Protein AF-A0A949AIZ1-F1 (afdb_monomer_lite)

Sequence (81 aa):
MPEFPSHLFEQSNLAIEKLKRVEKLIQKLLDVFEQEDAIGWLNTSNQSLEGRTPLKEIMYNGEGIEKIINLLGTIEWGIVT

pLDDT: mean 86.63, std 12.04, range [53.16, 96.5]

Structure (mmCIF, N/CA/C/O backbone):
data_AF-A0A949AIZ1-F1
#
_entry.id   AF-A0A949AIZ1-F1
#
loop_
_atom_site.group_PDB
_atom_site.id
_atom_site.type_symbol
_atom_site.label_atom_id
_atom_site.label_alt_id
_atom_site.label_comp_id
_atom_site.label_asym_id
_atom_site.label_entity_id
_atom_site.label_seq_id
_atom_site.pdbx_PDB_ins_code
_atom_site.Cartn_x
_atom_site.Cartn_y
_atom_site.Cartn_z
_atom_site.occupancy
_atom_site.B_iso_or_equiv
_atom_site.auth_seq_id
_atom_site.auth_comp_id
_atom_site.auth_asym_id
_atom_site.auth_atom_id
_atom_site.pdbx_PDB_model_num
ATOM 1 N N . MET A 1 1 ? 30.590 4.919 -35.126 1.00 53.16 1 MET A N 1
ATOM 2 C CA . MET A 1 1 ? 29.973 5.221 -33.816 1.00 53.16 1 MET A CA 1
ATOM 3 C C . MET A 1 1 ? 29.734 3.890 -33.128 1.00 53.16 1 MET A C 1
ATOM 5 O O . MET A 1 1 ? 29.302 2.985 -33.830 1.00 53.16 1 MET A O 1
ATOM 9 N N . PRO A 1 2 ? 30.068 3.714 -31.841 1.00 53.97 2 PRO A N 1
ATOM 10 C CA . PRO A 1 2 ? 29.722 2.482 -31.148 1.00 53.97 2 PRO A CA 1
ATOM 11 C C . PRO A 1 2 ? 28.200 2.434 -30.978 1.00 53.97 2 PRO A C 1
ATOM 13 O O . PRO A 1 2 ? 27.605 3.375 -30.451 1.00 53.97 2 PRO A O 1
ATOM 16 N N . GLU A 1 3 ? 27.574 1.371 -31.476 1.00 60.53 3 GLU A N 1
ATOM 17 C CA . GLU A 1 3 ? 26.159 1.095 -31.244 1.00 60.53 3 GLU A CA 1
ATOM 18 C C . GLU A 1 3 ? 26.006 0.662 -29.789 1.00 60.53 3 GLU A C 1
ATOM 20 O O . GLU A 1 3 ? 26.428 -0.425 -29.392 1.00 60.53 3 GLU A O 1
ATOM 25 N N . PHE A 1 4 ? 25.472 1.555 -28.959 1.00 63.97 4 PHE A N 1
ATOM 26 C CA . PHE A 1 4 ? 25.142 1.187 -27.594 1.00 63.97 4 PHE A CA 1
ATOM 27 C C . PHE A 1 4 ? 23.998 0.167 -27.612 1.00 63.97 4 PHE A C 1
ATOM 29 O O . PHE A 1 4 ? 23.022 0.364 -28.339 1.00 63.97 4 PHE A O 1
ATOM 36 N N . PRO A 1 5 ? 24.076 -0.902 -26.806 1.00 63.03 5 PRO A N 1
ATOM 37 C CA . PRO A 1 5 ? 23.046 -1.924 -26.808 1.00 63.03 5 PRO A CA 1
ATOM 38 C C . PRO A 1 5 ? 21.695 -1.353 -26.356 1.00 63.03 5 PRO A C 1
ATOM 40 O O . PRO A 1 5 ? 21.564 -0.857 -25.235 1.00 63.03 5 PRO A O 1
ATOM 43 N N . SER A 1 6 ? 20.676 -1.462 -27.209 1.00 62.41 6 SER A N 1
ATOM 44 C CA . SER A 1 6 ? 19.303 -0.994 -26.954 1.00 62.41 6 SER A CA 1
ATOM 45 C C . SER A 1 6 ? 18.700 -1.554 -25.659 1.00 62.41 6 SER A C 1
ATOM 47 O O . SER A 1 6 ? 17.994 -0.843 -24.946 1.00 62.41 6 SER A O 1
ATOM 49 N N . HIS A 1 7 ? 19.060 -2.786 -25.290 1.00 60.66 7 HIS A N 1
ATOM 50 C CA . HIS A 1 7 ? 18.593 -3.436 -24.063 1.00 60.66 7 HIS A CA 1
ATOM 51 C C . HIS A 1 7 ? 19.034 -2.721 -22.770 1.00 60.66 7 HIS A C 1
ATOM 53 O O . HIS A 1 7 ? 18.335 -2.806 -21.764 1.00 60.66 7 HIS A O 1
ATOM 59 N N . LEU A 1 8 ? 20.163 -1.996 -22.774 1.00 60.06 8 LEU A N 1
ATOM 60 C CA . LEU A 1 8 ? 20.619 -1.230 -21.603 1.00 60.06 8 LEU A CA 1
ATOM 61 C C . LEU A 1 8 ? 19.803 0.057 -21.407 1.00 60.06 8 LEU A C 1
ATOM 63 O O . LEU A 1 8 ? 19.556 0.460 -20.272 1.00 60.06 8 LEU A O 1
ATOM 67 N N . PHE A 1 9 ? 19.344 0.675 -22.501 1.00 61.16 9 PHE A N 1
ATOM 68 C CA . PHE A 1 9 ? 18.449 1.837 -22.461 1.00 61.16 9 PHE A CA 1
ATOM 69 C C . PHE A 1 9 ? 17.019 1.461 -22.051 1.00 61.16 9 PHE A C 1
ATOM 71 O O . PHE A 1 9 ? 16.354 2.214 -21.346 1.00 61.16 9 PHE A O 1
ATOM 78 N N . GLU A 1 10 ? 16.530 0.288 -22.449 1.00 63.19 10 GLU A N 1
ATOM 79 C CA . GLU A 1 10 ? 15.211 -0.189 -22.014 1.00 63.19 10 GLU A CA 1
ATOM 80 C C . GLU A 1 10 ? 15.181 -0.531 -20.518 1.00 63.19 10 GLU A C 1
ATOM 82 O O . GLU A 1 10 ? 14.220 -0.190 -19.824 1.00 63.19 10 GLU A O 1
ATOM 87 N N . GLN A 1 11 ? 16.248 -1.144 -19.993 1.00 65.44 11 GLN A N 1
ATOM 88 C CA . GLN A 1 11 ? 16.361 -1.455 -18.565 1.00 65.44 11 GLN A CA 1
ATOM 89 C C . GLN A 1 11 ? 16.409 -0.196 -17.692 1.00 65.44 11 GLN A C 1
ATOM 91 O O . GLN A 1 11 ? 15.771 -0.161 -16.637 1.00 65.44 11 GLN A O 1
ATOM 96 N N . SER A 1 12 ? 17.119 0.850 -18.128 1.00 74.38 12 SER A N 1
ATOM 97 C CA . SER A 1 12 ? 17.157 2.119 -17.398 1.00 74.38 12 SER A CA 1
ATOM 98 C C . SER A 1 12 ? 15.795 2.818 -17.402 1.00 74.38 12 SER A C 1
ATOM 100 O O . SER A 1 12 ? 15.361 3.288 -16.353 1.00 74.38 12 SER A O 1
ATOM 102 N N . ASN A 1 13 ? 15.064 2.794 -18.521 1.00 82.00 13 ASN A N 1
ATOM 103 C CA . ASN A 1 13 ? 13.704 3.336 -18.595 1.00 82.00 13 ASN A CA 1
ATOM 104 C C . ASN A 1 13 ? 12.729 2.599 -17.662 1.00 82.00 13 ASN A C 1
ATOM 106 O O . ASN A 1 13 ? 12.003 3.241 -16.907 1.00 82.00 13 ASN A O 1
ATOM 110 N N . LEU A 1 14 ? 12.749 1.263 -17.641 1.00 82.44 14 LEU A N 1
ATOM 111 C CA . LEU A 1 14 ? 11.924 0.461 -16.724 1.00 82.44 14 LEU A CA 1
ATOM 112 C C . LEU A 1 14 ? 12.230 0.752 -15.249 1.00 82.44 14 LEU A C 1
ATOM 114 O O . LEU A 1 14 ? 11.311 0.865 -14.435 1.00 82.44 14 LEU A O 1
ATOM 118 N N . ALA A 1 15 ? 13.510 0.894 -14.898 1.00 84.88 15 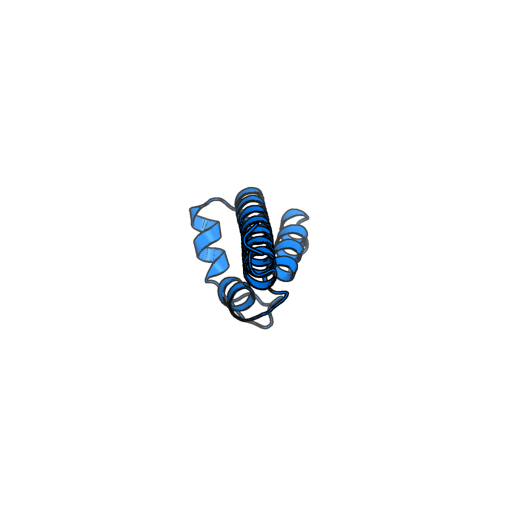ALA A N 1
ATOM 119 C CA . ALA A 1 15 ? 13.920 1.239 -13.541 1.00 84.88 15 ALA A CA 1
ATOM 120 C C . ALA A 1 15 ? 13.438 2.643 -13.137 1.00 84.88 15 ALA A C 1
ATOM 122 O O . ALA A 1 15 ? 12.907 2.812 -12.038 1.00 84.88 15 A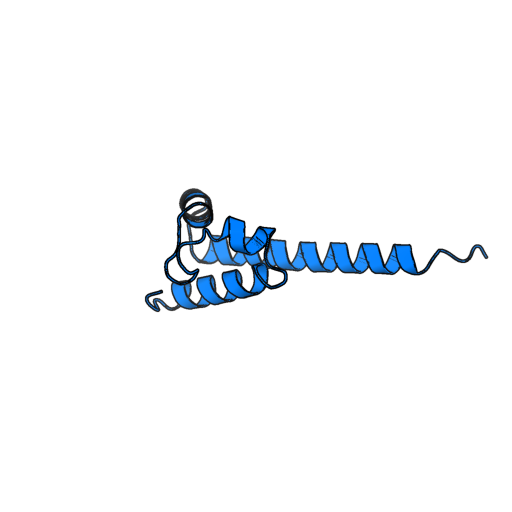LA A O 1
ATOM 123 N N . ILE A 1 16 ? 13.560 3.627 -14.034 1.00 90.06 16 ILE A N 1
ATOM 124 C CA . ILE A 1 16 ? 13.078 5.000 -13.817 1.00 90.06 16 ILE A CA 1
ATOM 125 C C . ILE A 1 16 ? 11.560 5.015 -13.611 1.00 90.06 16 ILE A C 1
ATOM 127 O O . ILE A 1 16 ? 11.073 5.638 -12.670 1.00 90.06 16 ILE A O 1
ATOM 131 N N . GLU A 1 17 ? 10.804 4.300 -14.442 1.00 90.06 17 GLU A N 1
ATOM 132 C CA . GLU A 1 17 ? 9.347 4.224 -14.302 1.00 90.06 17 GLU A CA 1
ATOM 133 C C . GLU A 1 17 ? 8.933 3.554 -12.987 1.00 90.06 17 GLU A C 1
ATOM 135 O O . GLU A 1 17 ? 8.004 4.012 -12.320 1.00 90.06 17 GLU A O 1
ATOM 140 N N . LYS A 1 18 ? 9.656 2.517 -12.548 1.00 86.12 18 LYS A N 1
ATOM 141 C CA . LYS A 1 18 ? 9.403 1.890 -11.245 1.00 86.12 18 LYS A CA 1
ATOM 142 C C . LYS A 1 18 ? 9.688 2.850 -10.087 1.00 86.12 18 LYS A C 1
ATOM 144 O O . LYS A 1 18 ? 8.894 2.901 -9.150 1.00 86.12 18 LYS A O 1
ATOM 149 N N . LEU A 1 19 ? 10.765 3.633 -10.162 1.00 90.31 19 LEU A N 1
ATOM 150 C CA . LEU A 1 19 ? 11.091 4.648 -9.155 1.00 90.31 19 LEU A CA 1
ATOM 151 C C . LEU A 1 19 ? 10.005 5.723 -9.061 1.00 90.31 19 LEU A C 1
ATOM 153 O O . LEU A 1 19 ? 9.539 5.997 -7.960 1.00 90.31 19 LEU A O 1
ATOM 157 N N . LYS A 1 20 ? 9.527 6.249 -10.197 1.00 93.06 20 LYS A N 1
ATOM 158 C CA . LYS A 1 20 ? 8.427 7.230 -10.225 1.00 93.06 20 LYS A CA 1
ATOM 159 C C . LYS A 1 20 ? 7.157 6.702 -9.558 1.00 93.06 20 LYS A C 1
ATOM 161 O O . LYS A 1 20 ? 6.472 7.432 -8.847 1.00 93.06 20 LYS A O 1
ATOM 166 N N . ARG A 1 21 ? 6.831 5.423 -9.771 1.00 91.88 21 ARG A N 1
ATOM 167 C CA . ARG A 1 21 ? 5.666 4.790 -9.130 1.00 91.88 21 ARG A CA 1
ATOM 168 C C . ARG A 1 21 ? 5.842 4.661 -7.619 1.00 91.88 21 ARG A C 1
ATOM 170 O O . ARG A 1 21 ? 4.894 4.906 -6.881 1.00 91.88 21 ARG A O 1
ATOM 177 N N . VAL A 1 22 ? 7.043 4.310 -7.156 1.00 92.31 22 VAL A N 1
ATOM 178 C CA . VAL A 1 22 ? 7.356 4.249 -5.718 1.00 92.31 22 VAL A CA 1
ATOM 179 C C . VAL A 1 22 ? 7.315 5.642 -5.086 1.00 92.31 22 VAL A C 1
ATOM 181 O O . VAL A 1 22 ? 6.740 5.796 -4.016 1.00 92.31 22 VAL A O 1
ATOM 184 N N . GLU A 1 23 ? 7.851 6.663 -5.754 1.00 94.56 23 GLU A N 1
ATOM 185 C CA . GLU A 1 23 ? 7.790 8.056 -5.295 1.00 94.56 23 GLU A CA 1
ATOM 186 C C . GLU A 1 23 ? 6.340 8.540 -5.158 1.00 94.56 23 GLU A C 1
ATOM 188 O O . GLU A 1 23 ? 5.950 9.048 -4.108 1.00 94.56 23 GLU A O 1
ATOM 193 N N . LYS A 1 24 ? 5.503 8.282 -6.173 1.00 94.94 24 LYS A N 1
ATOM 194 C CA . LYS A 1 24 ? 4.065 8.584 -6.133 1.00 94.94 24 LYS A CA 1
ATOM 195 C C . LYS A 1 24 ? 3.359 7.882 -4.970 1.00 94.94 24 LYS A C 1
ATOM 197 O O . LYS A 1 24 ? 2.515 8.485 -4.312 1.00 94.94 24 LYS A O 1
ATOM 202 N N . LEU A 1 25 ? 3.690 6.615 -4.723 1.00 94.88 25 LEU A N 1
ATOM 203 C CA . LEU A 1 25 ? 3.148 5.859 -3.598 1.00 94.88 25 LEU A CA 1
ATOM 204 C C . LEU A 1 25 ? 3.544 6.486 -2.256 1.00 94.88 25 LEU A C 1
ATOM 206 O O . LEU A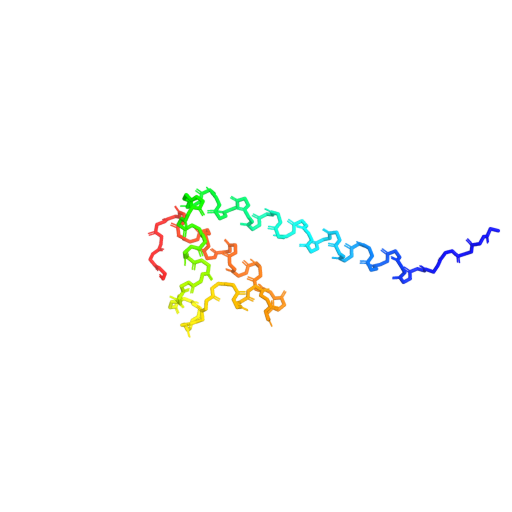 1 25 ? 2.678 6.648 -1.406 1.00 94.88 25 LEU A O 1
ATOM 210 N N . ILE A 1 26 ? 4.819 6.844 -2.072 1.00 94.56 26 ILE A N 1
ATOM 211 C CA . ILE A 1 26 ? 5.306 7.471 -0.834 1.00 94.56 26 ILE A CA 1
ATOM 212 C C . ILE A 1 26 ? 4.584 8.795 -0.591 1.00 94.56 26 ILE A C 1
ATOM 214 O O . ILE A 1 26 ? 4.101 9.013 0.516 1.00 94.56 26 ILE A O 1
ATOM 218 N N . GLN A 1 27 ? 4.449 9.637 -1.620 1.00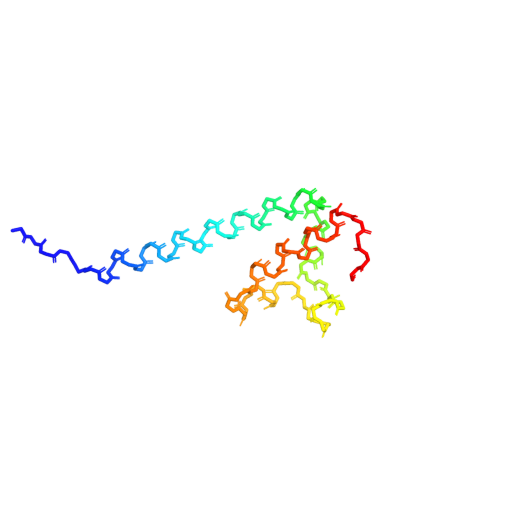 94.94 27 GLN A N 1
ATOM 219 C CA . GLN A 1 27 ? 3.713 10.895 -1.501 1.00 94.94 27 GLN A CA 1
ATOM 220 C C . GLN A 1 27 ? 2.275 10.648 -1.040 1.00 94.94 27 GLN A C 1
ATOM 222 O O . GLN A 1 27 ? 1.841 11.214 -0.045 1.00 94.94 27 GLN A O 1
ATOM 227 N N . LYS A 1 28 ? 1.563 9.728 -1.703 1.00 93.69 28 LYS A N 1
ATOM 228 C CA . LYS A 1 28 ? 0.170 9.428 -1.358 1.00 93.69 28 LYS A CA 1
ATOM 229 C C . LYS A 1 28 ? 0.020 8.846 0.048 1.00 93.69 28 LYS A C 1
ATOM 231 O O . LYS A 1 28 ? -0.982 9.085 0.708 1.00 93.69 28 LYS A O 1
ATOM 236 N N . LEU A 1 29 ? 1.003 8.071 0.500 1.00 94.88 29 LEU A N 1
ATOM 237 C CA . LEU A 1 29 ? 1.028 7.508 1.846 1.00 94.88 29 LEU A CA 1
ATOM 238 C C . LEU A 1 29 ? 1.117 8.618 2.903 1.00 94.88 29 LEU A C 1
ATOM 240 O O . LEU A 1 29 ? 0.395 8.563 3.891 1.00 94.88 29 LEU A O 1
ATOM 244 N N . LEU A 1 30 ? 1.966 9.622 2.663 1.00 93.56 30 LEU A N 1
ATOM 245 C CA . LEU A 1 30 ? 2.156 10.777 3.547 1.00 93.56 30 LEU A CA 1
ATOM 246 C C . LEU A 1 30 ? 1.009 11.797 3.465 1.00 93.56 30 LEU A C 1
ATOM 248 O O . LEU A 1 30 ? 0.802 12.551 4.408 1.00 93.56 30 LEU A O 1
ATOM 252 N N . ASP A 1 31 ? 0.245 11.810 2.369 1.00 92.31 31 ASP A N 1
ATOM 253 C CA . ASP A 1 31 ? -0.979 12.617 2.266 1.00 92.31 31 ASP A CA 1
ATOM 254 C C . ASP A 1 31 ? -2.116 12.050 3.144 1.00 92.31 31 ASP A C 1
ATOM 256 O O . ASP A 1 31 ? -3.015 12.784 3.552 1.00 92.31 31 ASP A O 1
ATOM 260 N N . VAL A 1 32 ? -2.097 10.738 3.416 1.00 93.06 32 VAL A N 1
ATOM 261 C CA . VAL A 1 32 ? -3.147 10.027 4.171 1.00 93.06 32 VAL A CA 1
ATOM 262 C C . VAL A 1 32 ? -2.760 9.797 5.633 1.00 93.06 32 VAL A C 1
ATOM 264 O O . VAL A 1 32 ? -3.630 9.805 6.503 1.00 93.06 32 VAL A O 1
ATOM 267 N N . PHE A 1 33 ? -1.476 9.579 5.912 1.00 93.06 33 PHE A N 1
ATOM 268 C CA . PHE A 1 33 ? -0.976 9.218 7.235 1.00 93.06 33 PHE A CA 1
ATOM 269 C C . PHE A 1 33 ? 0.212 10.083 7.649 1.00 93.06 33 PHE A C 1
ATOM 271 O O . PHE A 1 33 ? 1.051 10.448 6.828 1.00 93.06 33 PHE A O 1
ATOM 278 N N . GLU A 1 34 ? 0.354 10.290 8.957 1.00 91.69 34 GLU A N 1
ATOM 279 C CA . GLU A 1 34 ? 1.620 10.733 9.538 1.00 91.69 34 GLU A CA 1
ATOM 280 C C . GLU A 1 34 ? 2.714 9.679 9.301 1.00 91.69 34 GLU A C 1
ATOM 282 O O . GLU A 1 34 ? 2.444 8.482 9.173 1.00 91.69 34 GLU A O 1
ATOM 287 N N . GLN A 1 35 ? 3.977 10.108 9.256 1.00 85.06 35 GLN A N 1
ATOM 288 C CA . GLN A 1 35 ? 5.095 9.244 8.857 1.00 85.06 35 GLN A CA 1
ATOM 289 C C . GLN A 1 35 ? 5.224 7.966 9.711 1.00 85.06 35 GLN A C 1
ATOM 291 O O . GLN A 1 35 ? 5.532 6.895 9.181 1.00 85.06 35 GLN A O 1
ATOM 296 N N . GLU A 1 36 ? 5.001 8.062 11.022 1.00 86.00 36 GLU A N 1
ATOM 297 C CA . GLU A 1 36 ? 5.087 6.916 11.938 1.00 86.00 36 GLU A CA 1
ATOM 298 C C . GLU A 1 36 ? 3.942 5.917 11.697 1.00 86.00 36 GLU A C 1
ATOM 300 O O . GLU A 1 36 ? 4.169 4.704 11.611 1.00 86.00 36 GLU A O 1
ATOM 305 N N . ASP A 1 37 ? 2.732 6.433 11.477 1.00 91.50 37 ASP A N 1
ATOM 306 C CA . ASP A 1 37 ? 1.533 5.640 11.204 1.00 91.50 37 ASP A CA 1
ATOM 307 C C . ASP A 1 37 ? 1.593 4.970 9.830 1.00 91.50 37 ASP A C 1
ATOM 309 O O . ASP A 1 37 ? 1.192 3.816 9.679 1.00 91.50 37 ASP A O 1
ATOM 313 N N . ALA A 1 38 ? 2.172 5.644 8.837 1.00 92.06 38 ALA A N 1
ATOM 314 C CA . ALA A 1 38 ? 2.429 5.103 7.507 1.00 92.06 38 ALA A CA 1
ATOM 315 C C . ALA A 1 38 ? 3.263 3.810 7.558 1.00 92.06 38 ALA A C 1
ATOM 317 O O . ALA A 1 38 ? 2.924 2.810 6.915 1.00 92.06 38 ALA A O 1
ATOM 318 N N . ILE A 1 39 ? 4.342 3.796 8.350 1.00 92.88 39 ILE A N 1
ATOM 319 C CA . ILE A 1 39 ? 5.192 2.607 8.516 1.00 92.88 39 ILE A CA 1
ATOM 320 C C . ILE A 1 39 ? 4.412 1.489 9.215 1.00 92.88 39 ILE A C 1
ATOM 322 O O . ILE A 1 39 ? 4.498 0.324 8.803 1.00 92.88 39 ILE A O 1
ATOM 326 N N . GLY A 1 40 ? 3.638 1.829 10.249 1.00 94.06 40 GLY A N 1
ATOM 327 C CA . GLY A 1 40 ? 2.774 0.876 10.944 1.00 94.06 40 GLY A CA 1
ATOM 328 C C . GLY A 1 40 ? 1.744 0.247 10.006 1.00 94.06 40 GLY A C 1
ATOM 329 O O . GLY A 1 40 ? 1.599 -0.978 9.955 1.00 94.06 40 GLY A O 1
ATOM 330 N N . TRP A 1 41 ? 1.085 1.069 9.193 1.00 94.56 41 TRP A N 1
ATOM 331 C CA . TRP A 1 41 ? 0.062 0.643 8.247 1.00 94.56 41 TRP A CA 1
ATOM 332 C C . TRP A 1 41 ? 0.619 -0.295 7.170 1.00 94.56 41 TRP A C 1
ATOM 334 O O . TRP A 1 41 ? 0.041 -1.354 6.922 1.00 94.56 41 TRP A O 1
ATOM 344 N N . LEU A 1 42 ? 1.790 0.011 6.596 1.00 95.44 42 LEU A N 1
ATOM 345 C CA . LEU A 1 42 ? 2.437 -0.833 5.579 1.00 95.44 42 LEU A CA 1
ATOM 346 C C . LEU A 1 42 ? 2.735 -2.261 6.065 1.00 95.44 42 LEU A C 1
ATOM 348 O O . LEU A 1 42 ? 2.760 -3.201 5.263 1.00 95.44 42 LEU A O 1
ATOM 352 N N . ASN A 1 43 ? 2.967 -2.421 7.369 1.00 95.81 43 ASN A N 1
ATOM 353 C CA . ASN A 1 43 ? 3.278 -3.699 8.008 1.00 95.81 43 ASN A CA 1
ATOM 354 C C . ASN A 1 43 ? 2.058 -4.380 8.641 1.00 95.81 43 ASN A C 1
ATOM 356 O O . ASN A 1 43 ? 2.154 -5.529 9.074 1.00 95.81 43 ASN A O 1
ATOM 360 N N . THR A 1 44 ? 0.910 -3.709 8.668 1.00 95.25 44 THR A N 1
ATOM 361 C CA . THR A 1 44 ? -0.323 -4.243 9.243 1.00 95.25 44 THR A CA 1
ATOM 362 C C . THR A 1 44 ? -1.113 -5.005 8.184 1.00 95.25 44 THR A C 1
ATOM 364 O O . THR A 1 44 ? -1.143 -4.640 7.010 1.00 95.25 44 THR A O 1
ATOM 367 N N . SER A 1 45 ? -1.731 -6.116 8.582 1.00 95.38 45 SER A N 1
ATOM 368 C CA . SER A 1 45 ? -2.590 -6.890 7.680 1.00 95.38 45 SER A CA 1
ATOM 369 C C . SER A 1 45 ? -3.860 -6.102 7.370 1.00 95.38 45 SER A C 1
ATOM 371 O O . SER A 1 45 ? -4.489 -5.571 8.281 1.00 95.38 45 SER A O 1
ATOM 373 N N . ASN A 1 46 ? -4.250 -6.042 6.099 1.00 93.06 46 ASN A N 1
ATOM 374 C CA . ASN A 1 46 ? -5.395 -5.263 5.642 1.00 93.06 46 ASN A CA 1
ATOM 375 C C . ASN A 1 46 ? -6.462 -6.190 5.029 1.00 93.06 46 ASN A C 1
ATOM 377 O O . ASN A 1 46 ? -6.146 -7.050 4.204 1.00 93.06 46 ASN A O 1
ATOM 381 N N . GLN A 1 47 ? -7.728 -6.038 5.435 1.00 90.69 47 GLN A N 1
ATOM 382 C CA . GLN A 1 47 ? -8.824 -6.904 4.976 1.00 90.69 47 GLN A CA 1
ATOM 383 C C . GLN A 1 47 ? -9.136 -6.724 3.486 1.00 90.69 47 GLN A C 1
ATOM 385 O O . GLN A 1 47 ? -9.334 -7.722 2.793 1.00 90.69 47 GLN A O 1
ATOM 390 N N . SER A 1 48 ? -9.054 -5.498 2.966 1.00 90.25 48 SER A N 1
ATOM 391 C CA . SER A 1 48 ? -9.151 -5.211 1.528 1.00 90.25 48 SER A CA 1
ATOM 392 C C . SER A 1 48 ? -8.004 -5.804 0.699 1.00 90.25 48 SER A C 1
ATOM 394 O O . SER A 1 48 ? -8.075 -5.857 -0.529 1.00 90.25 48 SER A O 1
ATOM 396 N N . LEU A 1 49 ? -6.955 -6.306 1.357 1.00 92.62 49 LEU A N 1
ATOM 397 C CA . LEU A 1 49 ? -5.866 -7.071 0.749 1.00 92.62 49 LEU A CA 1
ATOM 398 C C . LEU A 1 49 ? -5.926 -8.563 1.109 1.00 92.62 49 LEU A C 1
ATOM 400 O O . LEU A 1 49 ? -4.896 -9.237 1.105 1.00 92.62 49 LEU A O 1
ATOM 404 N N . GLU A 1 50 ? -7.111 -9.085 1.446 1.00 91.38 50 GLU A N 1
ATOM 405 C CA . GLU A 1 50 ? -7.323 -10.488 1.840 1.00 91.38 50 GLU A CA 1
ATOM 406 C C . GLU A 1 50 ? -6.448 -10.897 3.043 1.00 91.38 50 GLU A C 1
ATOM 408 O O . GLU A 1 50 ? -5.940 -12.015 3.128 1.00 91.38 50 GLU A O 1
ATOM 413 N N . GLY A 1 51 ? -6.208 -9.961 3.966 1.00 91.94 51 GLY A N 1
ATOM 414 C CA . GLY A 1 51 ? -5.363 -10.177 5.141 1.00 91.94 51 GLY A CA 1
ATOM 415 C C . GLY A 1 51 ? -3.858 -10.104 4.866 1.00 91.94 51 GLY A C 1
ATOM 416 O O . GLY A 1 51 ? -3.066 -10.390 5.763 1.00 91.94 51 GLY A O 1
ATOM 417 N N . ARG A 1 52 ? -3.425 -9.714 3.661 1.00 94.00 52 ARG A N 1
ATOM 418 C CA . ARG A 1 52 ? -2.011 -9.412 3.380 1.00 94.00 52 ARG A CA 1
ATOM 419 C C . ARG A 1 52 ? -1.637 -8.018 3.877 1.00 94.00 52 ARG A C 1
ATOM 421 O O . ARG A 1 52 ? -2.491 -7.162 4.098 1.00 94.00 52 ARG A O 1
ATOM 428 N N . THR A 1 53 ? -0.336 -7.790 4.042 1.00 96.50 53 THR A N 1
ATOM 429 C CA . THR A 1 53 ? 0.187 -6.454 4.344 1.00 96.50 53 THR A CA 1
ATOM 430 C C . THR A 1 53 ? 0.385 -5.661 3.051 1.00 96.50 53 THR A C 1
ATOM 432 O O . THR A 1 53 ? 0.781 -6.254 2.037 1.00 96.50 53 THR A O 1
ATOM 435 N N . PRO A 1 54 ? 0.181 -4.333 3.063 1.00 96.25 54 PRO A N 1
ATOM 436 C CA . PRO A 1 54 ? 0.474 -3.487 1.909 1.00 96.25 54 PRO A CA 1
ATOM 437 C C . PRO A 1 54 ? 1.905 -3.663 1.390 1.00 96.25 54 PRO A C 1
ATOM 439 O O . PRO A 1 54 ? 2.114 -3.761 0.182 1.00 96.25 54 PRO A O 1
ATOM 442 N N . LEU A 1 55 ? 2.886 -3.810 2.290 1.00 95.75 55 LEU A N 1
ATOM 443 C CA . LEU A 1 55 ? 4.281 -4.050 1.913 1.00 95.75 55 LEU A CA 1
ATOM 444 C C . LEU A 1 55 ? 4.458 -5.338 1.094 1.00 95.75 55 LEU A C 1
ATOM 446 O O . LEU A 1 55 ? 5.173 -5.342 0.092 1.00 95.75 55 LEU A O 1
ATOM 450 N N . LYS A 1 56 ? 3.786 -6.431 1.478 1.00 95.31 56 LYS A N 1
ATOM 451 C CA . LYS A 1 56 ? 3.825 -7.682 0.706 1.00 95.31 56 LYS A CA 1
ATOM 452 C C . LYS A 1 56 ? 3.166 -7.514 -0.660 1.00 95.31 56 LYS A C 1
ATOM 454 O O . LYS A 1 56 ? 3.692 -8.032 -1.641 1.00 95.31 56 LYS A O 1
ATOM 459 N N . GLU A 1 57 ? 2.059 -6.780 -0.736 1.00 95.25 57 GLU A N 1
ATOM 460 C CA . GLU A 1 57 ? 1.393 -6.515 -2.014 1.00 95.25 57 GLU A CA 1
ATOM 461 C C . GLU A 1 57 ? 2.328 -5.748 -2.967 1.00 95.25 57 GLU A C 1
ATOM 463 O O . GLU A 1 57 ? 2.476 -6.142 -4.119 1.00 95.25 57 GLU A O 1
ATOM 468 N N . ILE A 1 58 ? 3.042 -4.730 -2.469 1.00 94.25 58 ILE A N 1
ATOM 469 C CA . ILE A 1 58 ? 4.014 -3.935 -3.243 1.00 94.25 58 ILE A CA 1
ATOM 470 C C . ILE A 1 58 ? 5.200 -4.780 -3.730 1.00 94.25 58 ILE A C 1
ATOM 472 O O . ILE A 1 58 ? 5.660 -4.608 -4.859 1.00 94.25 58 ILE A O 1
ATOM 476 N N . MET A 1 59 ? 5.730 -5.667 -2.883 1.00 91.50 59 MET A N 1
ATOM 477 C CA . MET A 1 59 ? 6.946 -6.427 -3.195 1.00 91.50 59 MET A CA 1
ATOM 478 C C . MET A 1 59 ? 6.713 -7.576 -4.176 1.00 91.50 59 MET A C 1
ATOM 480 O O . MET A 1 59 ? 7.573 -7.840 -5.016 1.00 91.50 59 MET A O 1
ATOM 484 N N . TYR A 1 60 ? 5.589 -8.280 -4.041 1.00 90.75 60 TYR A N 1
ATOM 485 C CA . TYR A 1 60 ? 5.384 -9.569 -4.705 1.00 90.75 60 TYR A CA 1
ATOM 486 C C . TYR A 1 60 ? 4.357 -9.527 -5.834 1.00 90.75 60 TYR A C 1
ATOM 488 O O . TYR A 1 60 ? 4.248 -10.501 -6.576 1.00 90.75 60 TYR A O 1
ATOM 496 N N . ASN A 1 61 ? 3.624 -8.422 -5.991 1.00 87.06 61 ASN A N 1
ATOM 497 C CA . ASN A 1 61 ? 2.589 -8.298 -7.007 1.00 87.06 61 ASN A CA 1
ATOM 498 C C . ASN A 1 61 ? 2.971 -7.242 -8.054 1.00 87.06 61 ASN A C 1
ATOM 500 O O . ASN A 1 61 ? 3.320 -6.113 -7.710 1.00 87.06 61 ASN A O 1
ATOM 504 N N . GLY A 1 62 ? 2.900 -7.596 -9.343 1.00 84.56 62 GLY A N 1
ATOM 505 C CA . GLY A 1 62 ? 3.325 -6.714 -10.443 1.00 84.56 62 GLY A CA 1
ATOM 506 C C . GLY A 1 62 ? 2.535 -5.401 -10.512 1.00 84.56 62 GLY A C 1
ATOM 507 O O . GLY A 1 62 ? 3.079 -4.364 -10.888 1.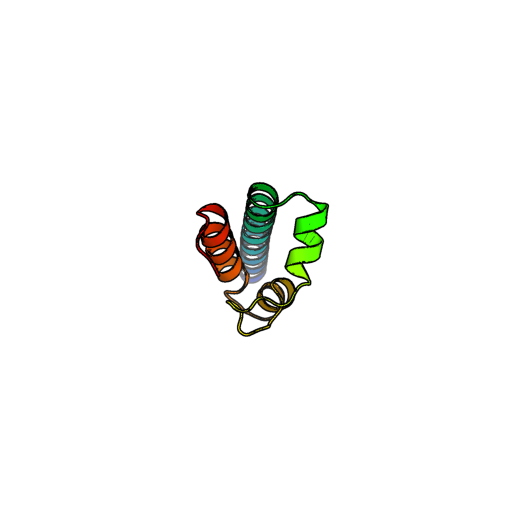00 84.56 62 GLY A O 1
ATOM 508 N N . GLU A 1 63 ? 1.280 -5.440 -10.065 1.00 90.25 63 GLU A N 1
ATOM 509 C CA . GLU A 1 63 ? 0.370 -4.292 -9.970 1.00 90.25 63 GLU A CA 1
ATOM 510 C C . GLU A 1 63 ? 0.196 -3.792 -8.526 1.00 90.25 63 GLU A C 1
ATOM 512 O O . GLU A 1 63 ? -0.656 -2.949 -8.245 1.00 90.25 63 GLU A O 1
ATOM 517 N N . GLY A 1 64 ? 1.010 -4.293 -7.591 1.00 93.50 64 GLY A N 1
ATOM 518 C CA . GLY A 1 64 ? 0.864 -4.023 -6.164 1.00 93.50 64 GLY A CA 1
ATOM 519 C C . GLY A 1 64 ? 0.906 -2.538 -5.823 1.00 93.50 64 GLY A C 1
ATOM 520 O O . GLY A 1 64 ? 0.087 -2.068 -5.041 1.00 93.50 64 GLY A O 1
ATOM 521 N N . ILE A 1 65 ? 1.802 -1.780 -6.461 1.00 94.00 65 ILE A N 1
ATOM 522 C CA . ILE A 1 65 ? 1.918 -0.332 -6.236 1.00 94.00 65 ILE A CA 1
ATOM 523 C C . ILE A 1 65 ? 0.617 0.398 -6.598 1.00 94.00 65 ILE A C 1
ATOM 525 O O . ILE A 1 65 ? 0.108 1.160 -5.781 1.00 94.00 65 ILE A O 1
ATOM 529 N N . GLU A 1 66 ? 0.049 0.148 -7.781 1.00 94.44 66 GLU A N 1
ATOM 530 C CA . GLU A 1 66 ? -1.187 0.821 -8.212 1.00 94.44 66 GLU A CA 1
ATOM 531 C C . GLU A 1 66 ? -2.377 0.415 -7.340 1.00 94.44 66 GLU A C 1
ATOM 533 O O . GLU A 1 66 ? -3.204 1.249 -6.974 1.00 94.44 66 GLU A O 1
ATOM 538 N N . LYS A 1 67 ? -2.431 -0.856 -6.927 1.00 94.50 67 LYS A N 1
ATOM 539 C CA . LYS A 1 67 ? -3.459 -1.344 -6.007 1.00 94.50 67 LYS A CA 1
ATOM 540 C C . LYS A 1 67 ? -3.403 -0.631 -4.654 1.00 94.50 67 LYS A C 1
ATOM 542 O O . LYS A 1 67 ? -4.448 -0.232 -4.145 1.00 94.50 67 LYS A O 1
ATOM 547 N N . ILE A 1 68 ? -2.208 -0.426 -4.094 1.00 95.88 68 ILE A N 1
ATOM 548 C CA . ILE A 1 68 ? -2.053 0.327 -2.843 1.00 95.88 68 ILE A CA 1
ATOM 549 C C . ILE A 1 68 ? -2.380 1.810 -3.038 1.00 95.88 68 ILE A C 1
ATOM 551 O O . ILE A 1 68 ? -3.064 2.375 -2.192 1.00 95.88 68 ILE A O 1
ATOM 555 N N . ILE A 1 69 ? -1.984 2.434 -4.151 1.00 94.81 69 ILE A N 1
ATOM 556 C CA . ILE A 1 69 ? -2.364 3.827 -4.450 1.00 94.81 69 ILE A CA 1
ATOM 557 C C . ILE A 1 69 ? -3.891 3.982 -4.487 1.00 94.81 69 ILE A C 1
ATOM 559 O O . ILE A 1 69 ? -4.425 4.920 -3.895 1.00 94.81 69 ILE A O 1
ATOM 563 N N . ASN A 1 70 ? -4.601 3.055 -5.134 1.00 93.62 70 ASN A N 1
ATOM 564 C CA . ASN A 1 70 ? -6.063 3.076 -5.185 1.00 93.62 70 ASN A CA 1
ATOM 565 C C . ASN A 1 70 ? -6.687 2.888 -3.796 1.00 93.62 70 ASN A C 1
ATOM 567 O O . ASN A 1 70 ? -7.622 3.6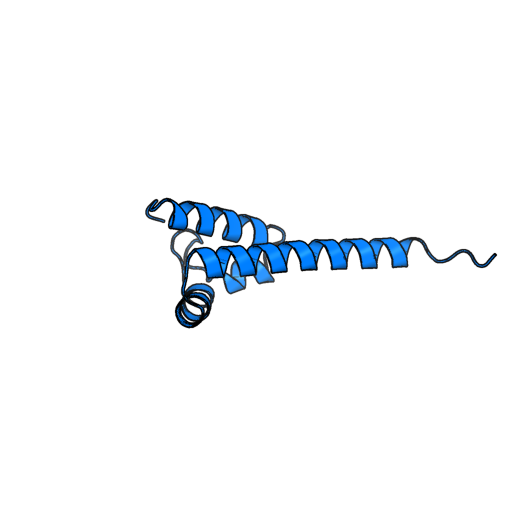07 -3.451 1.00 93.62 70 ASN A O 1
ATOM 571 N N . LEU A 1 71 ? -6.143 1.973 -2.985 1.00 94.31 71 LEU A N 1
ATOM 572 C CA . LEU A 1 71 ? -6.590 1.753 -1.608 1.00 94.31 71 LEU A CA 1
ATOM 573 C C . LEU A 1 71 ? -6.385 3.002 -0.732 1.00 94.31 71 LEU A C 1
ATOM 575 O O . LEU A 1 71 ? -7.279 3.396 0.011 1.00 94.31 71 LEU A O 1
ATOM 579 N N . LEU A 1 72 ? -5.240 3.674 -0.855 1.00 94.19 72 LEU A N 1
ATOM 580 C CA . LEU A 1 72 ? -4.993 4.942 -0.165 1.00 94.19 72 LEU A CA 1
ATOM 581 C C . LEU A 1 72 ? -5.972 6.027 -0.617 1.00 94.19 72 LEU A C 1
ATOM 583 O O . LEU A 1 72 ? -6.472 6.775 0.214 1.00 94.19 72 LEU A O 1
ATOM 587 N N . GLY A 1 73 ? -6.308 6.065 -1.909 1.00 92.56 73 GLY A N 1
ATOM 588 C CA . GLY A 1 73 ? -7.378 6.917 -2.423 1.00 92.56 73 GLY A CA 1
ATOM 589 C C . GLY A 1 73 ? -8.722 6.617 -1.758 1.00 92.56 73 GLY A C 1
ATOM 590 O O . GLY A 1 73 ? -9.400 7.528 -1.313 1.00 92.56 73 GLY A O 1
ATOM 591 N N . THR A 1 74 ? -9.115 5.354 -1.605 1.00 91.81 74 THR A N 1
ATOM 592 C CA . THR A 1 74 ? -10.378 5.041 -0.912 1.00 91.81 74 THR A CA 1
ATOM 593 C C . THR A 1 74 ? -10.367 5.456 0.563 1.00 91.81 74 THR A C 1
ATOM 595 O O . THR A 1 74 ? -11.367 5.989 1.044 1.00 91.81 74 THR A O 1
ATOM 598 N N . ILE A 1 75 ? -9.231 5.295 1.252 1.00 90.62 75 ILE A N 1
ATOM 599 C CA . ILE A 1 75 ? -9.063 5.693 2.658 1.00 90.62 75 ILE A CA 1
ATOM 600 C C . ILE A 1 75 ? -9.143 7.219 2.806 1.00 90.62 75 ILE A C 1
ATOM 602 O O . ILE A 1 75 ? -9.852 7.710 3.680 1.00 90.62 75 ILE A O 1
ATOM 606 N N . GLU A 1 76 ? -8.482 7.971 1.922 1.00 88.69 76 GLU A N 1
ATOM 607 C CA . GLU A 1 76 ? -8.522 9.442 1.879 1.00 88.69 76 GLU A CA 1
ATOM 608 C C . GLU A 1 76 ? -9.956 9.980 1.749 1.00 88.69 76 GLU A C 1
ATOM 610 O O . GLU A 1 76 ? -10.315 10.979 2.367 1.00 88.69 76 GLU A O 1
ATOM 615 N N . TRP A 1 77 ? -10.804 9.288 0.984 1.00 88.75 77 TRP A N 1
ATOM 616 C CA . TRP A 1 77 ? -12.212 9.648 0.796 1.00 88.75 77 TRP A CA 1
ATOM 617 C C . TRP A 1 77 ? -13.128 9.153 1.930 1.00 88.75 77 TRP A C 1
ATOM 619 O O . TRP A 1 77 ? -14.348 9.300 1.844 1.00 88.75 77 TRP A O 1
ATOM 629 N N . GLY A 1 78 ? -12.565 8.564 2.991 1.00 82.56 78 GLY A N 1
ATOM 630 C CA . GLY A 1 78 ? -13.311 8.038 4.134 1.00 82.56 78 GLY A CA 1
ATOM 631 C C . GLY A 1 78 ? -14.148 6.798 3.808 1.00 82.56 78 GLY A C 1
ATOM 632 O O . GLY A 1 78 ? -15.092 6.482 4.534 1.00 82.56 78 GLY A O 1
ATOM 633 N N . ILE A 1 79 ? -13.839 6.101 2.710 1.00 78.31 79 ILE A N 1
ATOM 634 C CA . ILE A 1 79 ? -14.510 4.855 2.346 1.00 78.31 79 ILE A CA 1
ATOM 635 C C . ILE A 1 79 ? -13.947 3.751 3.238 1.00 78.31 79 ILE A C 1
ATOM 637 O O . ILE A 1 79 ? -12.737 3.558 3.318 1.00 78.31 79 ILE A O 1
ATOM 641 N N . VAL A 1 80 ? -14.834 3.032 3.923 1.00 64.56 80 VAL A N 1
ATOM 642 C CA . VAL A 1 80 ? -14.446 1.935 4.815 1.00 64.56 80 VAL A CA 1
ATOM 643 C C . VAL A 1 80 ? -13.946 0.758 3.970 1.00 64.56 80 VAL A C 1
ATOM 645 O O . VAL A 1 80 ? -14.684 0.252 3.124 1.00 64.56 80 VAL A O 1
ATOM 648 N N . THR A 1 81 ? -12.701 0.339 4.207 1.00 59.31 81 THR A N 1
ATOM 649 C CA . THR A 1 81 ? -11.975 -0.723 3.483 1.00 59.31 81 THR A CA 1
ATOM 650 C C . THR A 1 81 ? -11.329 -1.719 4.428 1.00 59.31 81 THR A C 1
ATOM 652 O O . THR A 1 81 ? -10.859 -1.259 5.491 1.00 59.31 81 THR A O 1
#

Foldseek 3Di:
DDDDDPVVVVVVVVVVVLVVLVVLLVVLLVVQDPPVVSVVQQCFQDVLVVRDGLVCLSPPPPCSSVVSSVVSVCVSVVNDD

Secondary structure (DSSP, 8-state):
-----HHHHHHHHHHHHHHHHHHHHHHHHHHHS-HHHHHHHHHS-BGGGTTB-HHHHHHH-TTHHHHHHHHHHHHHTT---

Radius of gyration: 16.1 Å; chains: 1; bounding box: 44×23×46 Å